Protein AF-A0A645BME6-F1 (afdb_monomer_lite)

Secondary structure (DSSP, 8-state):
-HHHHHHGGGBTTB--EEESS--SHHHHHHHHHTT-SEEE-SHHHHHHHHHH-HHHHHHHHHHHHHHHHHHHHHTT-SSGGGGGGS-----HHHHHHHHHHT---GGGTT-TT-

InterPro domains:
  IPR000262 FMN-dependent dehydrogenase [PF01070] (10-86)
  IPR011179 Isopentenyl-diphosphate delta-isomerase, FMN-dependent [PTHR43665] (2-104)
  IPR013785 Aldolase-type TIM barrel [G3DSA:3.20.20.70] (1-114)

pLDDT: mean 94.49, std 5.21, range [55.12, 98.44]

Foldseek 3Di:
DLVLLVCCVCPPVDAAEAEDPDQALVSQLVSLLSRHPYYDYDPNLVVCCVPVNPVVSVVVVVVSVVVNVVVCVVQVHPDSNCSVLGADDDDPVSVVVCVVSVGDPVVRHHSVVD

Structure (mmCIF, N/CA/C/O backbone):
data_AF-A0A645BME6-F1
#
_entry.id   AF-A0A645BME6-F1
#
loop_
_atom_site.group_PDB
_atom_site.id
_atom_site.type_symbol
_atom_site.label_atom_id
_atom_site.label_alt_id
_atom_site.label_comp_id
_atom_site.label_asym_id
_atom_site.label_entity_id
_atom_site.label_seq_id
_atom_site.pdbx_PDB_ins_code
_atom_site.Cartn_x
_atom_site.Cartn_y
_atom_site.Cartn_z
_atom_site.occupancy
_atom_site.B_iso_or_equiv
_atom_site.auth_seq_id
_atom_site.auth_comp_id
_atom_site.auth_asym_id
_atom_site.auth_atom_id
_atom_site.pdbx_PDB_model_num
ATOM 1 N N . MET A 1 1 ? -5.238 -6.510 -2.068 1.00 83.69 1 MET A N 1
ATOM 2 C CA . MET A 1 1 ? -5.759 -5.664 -0.966 1.00 83.69 1 MET A CA 1
ATOM 3 C C . MET A 1 1 ? -6.924 -6.304 -0.225 1.00 83.69 1 MET A C 1
ATOM 5 O O . MET A 1 1 ? -6.859 -6.314 0.992 1.00 83.69 1 MET A O 1
ATOM 9 N N . ILE A 1 2 ? -7.927 -6.884 -0.899 1.00 92.25 2 ILE A N 1
ATOM 10 C CA . ILE A 1 2 ? -9.044 -7.597 -0.237 1.00 92.25 2 ILE A CA 1
ATOM 11 C C . ILE A 1 2 ? -8.552 -8.638 0.783 1.00 92.25 2 ILE A C 1
ATOM 13 O O . ILE A 1 2 ? -9.015 -8.653 1.914 1.00 92.25 2 ILE A O 1
ATOM 17 N N . SER A 1 3 ? -7.524 -9.418 0.445 1.00 92.81 3 SER A N 1
ATOM 18 C CA . SER A 1 3 ? -6.946 -10.408 1.365 1.00 92.81 3 SER A CA 1
ATOM 19 C C . SER A 1 3 ? -6.399 -9.815 2.674 1.00 92.81 3 SER A C 1
ATOM 21 O O . SER A 1 3 ? -6.387 -10.507 3.683 1.00 92.81 3 SER A O 1
ATOM 23 N N . LEU A 1 4 ? -5.964 -8.544 2.695 1.00 93.81 4 LEU A N 1
ATOM 24 C CA . LEU A 1 4 ? -5.564 -7.877 3.945 1.00 93.81 4 LEU A CA 1
ATOM 25 C C . LEU A 1 4 ? -6.774 -7.546 4.822 1.00 93.81 4 LEU A C 1
ATOM 27 O O . LEU A 1 4 ? -6.671 -7.650 6.038 1.00 93.81 4 LEU A O 1
ATOM 31 N N . LEU A 1 5 ? -7.907 -7.174 4.216 1.00 94.12 5 LEU A N 1
ATOM 32 C CA . LEU A 1 5 ? -9.161 -6.961 4.945 1.00 94.12 5 LEU A CA 1
ATOM 33 C C . LEU A 1 5 ? -9.654 -8.276 5.558 1.00 94.12 5 LEU A C 1
ATOM 35 O O . LEU A 1 5 ? -10.069 -8.299 6.709 1.00 94.12 5 LEU A O 1
ATOM 39 N N . GLU A 1 6 ? -9.553 -9.385 4.821 1.00 93.50 6 GLU A N 1
ATOM 40 C CA . GLU A 1 6 ? -9.913 -10.708 5.347 1.00 93.50 6 GLU A CA 1
ATOM 41 C C . GLU A 1 6 ? -8.990 -11.153 6.489 1.00 93.50 6 GLU A C 1
ATOM 43 O O . GLU A 1 6 ? -9.448 -11.747 7.462 1.00 93.50 6 GLU A O 1
ATOM 48 N N . ALA A 1 7 ? -7.693 -10.848 6.394 1.00 92.19 7 ALA A N 1
ATOM 49 C CA . ALA A 1 7 ? -6.711 -11.189 7.419 1.00 92.19 7 ALA A CA 1
ATOM 50 C C . ALA A 1 7 ? -6.857 -10.361 8.710 1.00 92.19 7 ALA A C 1
ATOM 52 O O . ALA A 1 7 ? -6.298 -10.735 9.743 1.00 92.19 7 ALA A O 1
ATOM 53 N N . ASP A 1 8 ? -7.615 -9.261 8.686 1.00 88.25 8 ASP A N 1
ATOM 54 C CA . ASP A 1 8 ? -7.748 -8.341 9.818 1.00 88.25 8 ASP A CA 1
ATOM 55 C C . ASP A 1 8 ? -8.337 -9.001 11.073 1.00 88.25 8 ASP A C 1
ATOM 57 O O . ASP A 1 8 ? -7.977 -8.633 12.189 1.00 88.25 8 ASP A O 1
ATOM 61 N N . VAL A 1 9 ? -9.129 -10.069 10.921 1.00 87.75 9 VAL A N 1
ATOM 62 C CA . VAL A 1 9 ? -9.638 -10.889 12.043 1.00 87.75 9 VAL 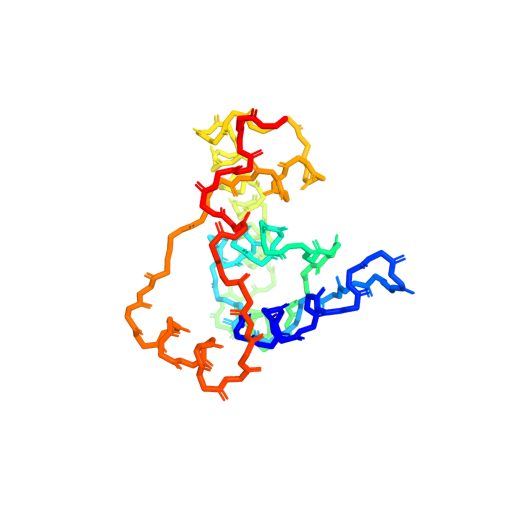A CA 1
ATOM 63 C C . VAL A 1 9 ? -8.523 -11.508 12.905 1.00 87.75 9 VAL A C 1
ATOM 65 O O . VAL A 1 9 ? -8.751 -11.940 14.039 1.00 87.75 9 VAL A O 1
ATOM 68 N N . HIS A 1 10 ? -7.298 -11.549 12.379 1.00 89.62 10 HIS A N 1
ATOM 69 C CA . HIS A 1 10 ? -6.096 -12.029 13.052 1.00 89.62 10 HIS A CA 1
ATOM 70 C C . HIS A 1 10 ? -5.136 -10.892 13.452 1.00 89.62 10 HIS A C 1
ATOM 72 O O . HIS A 1 10 ? -4.013 -11.157 13.893 1.00 89.62 10 HIS A O 1
ATOM 78 N N . ARG A 1 11 ? -5.559 -9.625 13.343 1.00 84.12 11 A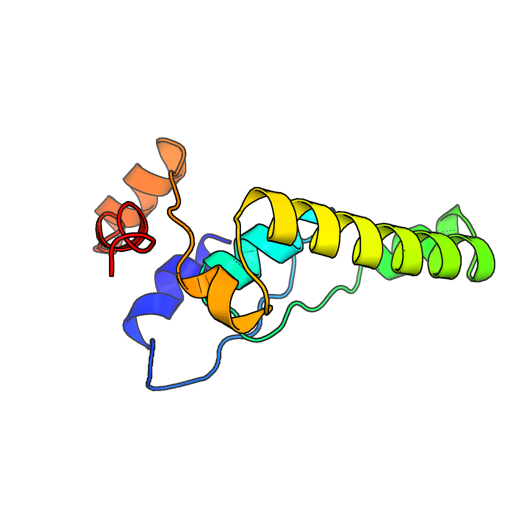RG A N 1
ATOM 79 C CA . ARG A 1 11 ? -4.790 -8.462 13.801 1.00 84.12 11 ARG A CA 1
ATOM 80 C C . ARG A 1 11 ? -4.396 -8.634 15.274 1.00 84.12 11 ARG A C 1
ATOM 82 O O . ARG A 1 11 ? -5.205 -9.009 16.117 1.00 84.12 11 ARG A O 1
ATOM 89 N N . GLY A 1 12 ? -3.119 -8.391 15.574 1.00 85.12 12 GLY A N 1
ATOM 90 C CA . GLY A 1 12 ? -2.544 -8.568 16.915 1.00 85.12 12 GLY A CA 1
ATOM 91 C C . GLY A 1 12 ? -2.146 -10.007 17.268 1.00 85.12 12 GLY A C 1
ATOM 92 O O . GLY A 1 12 ? -1.519 -10.211 18.301 1.00 85.12 12 GLY A O 1
ATOM 93 N N . LYS A 1 13 ? -2.462 -10.995 16.418 1.00 92.12 13 LYS A N 1
ATOM 94 C CA . LYS A 1 13 ? -2.047 -12.401 16.592 1.00 92.12 13 LYS A CA 1
ATOM 95 C C . LYS A 1 13 ? -0.906 -12.807 15.659 1.00 92.12 13 LYS A C 1
ATOM 97 O O . LYS A 1 13 ? -0.191 -13.756 15.958 1.00 92.12 13 LYS A O 1
ATOM 102 N N . ALA A 1 14 ? -0.747 -12.105 14.540 1.00 92.56 14 ALA A N 1
ATOM 103 C CA . ALA A 1 14 ? 0.326 -12.312 13.577 1.00 92.56 14 ALA A CA 1
ATOM 104 C C . ALA A 1 14 ? 0.686 -10.997 12.875 1.00 92.56 14 ALA A C 1
ATOM 106 O O . ALA A 1 14 ? -0.094 -10.039 12.867 1.00 92.56 14 ALA A O 1
ATOM 107 N N . GLU A 1 15 ? 1.871 -10.969 12.272 1.00 93.12 15 GLU A N 1
ATOM 108 C CA . GLU A 1 15 ? 2.280 -9.901 11.370 1.00 93.12 15 GLU A CA 1
ATOM 109 C C . GLU A 1 15 ? 1.908 -10.256 9.932 1.00 93.12 15 GLU A C 1
ATOM 111 O O . GLU A 1 15 ? 2.159 -11.368 9.467 1.00 93.12 15 GLU A O 1
ATOM 116 N N . PHE A 1 16 ? 1.318 -9.300 9.217 1.00 94.31 16 PHE A N 1
ATOM 117 C CA . PHE A 1 16 ? 0.897 -9.494 7.833 1.00 94.31 16 PHE A CA 1
ATOM 118 C C . PHE A 1 16 ? 1.838 -8.775 6.887 1.00 94.31 16 PHE A C 1
ATOM 120 O O . PHE A 1 16 ? 2.126 -7.592 7.063 1.00 94.31 16 PHE A O 1
ATOM 127 N N . LEU A 1 17 ? 2.275 -9.478 5.850 1.00 95.06 17 LEU A N 1
ATOM 128 C CA . LEU A 1 17 ? 3.017 -8.898 4.741 1.00 95.06 17 LEU A CA 1
ATOM 129 C C . LEU A 1 17 ? 2.098 -8.853 3.525 1.00 95.06 17 LEU A C 1
ATOM 131 O O . LEU A 1 17 ? 1.425 -9.833 3.207 1.00 95.06 17 LEU A O 1
ATOM 135 N N . ALA A 1 18 ? 2.064 -7.716 2.840 1.00 95.06 18 ALA A N 1
ATOM 136 C CA . ALA A 1 18 ? 1.328 -7.600 1.594 1.00 95.06 18 ALA A CA 1
ATOM 137 C C . ALA A 1 18 ? 2.240 -8.009 0.441 1.00 95.06 18 ALA A C 1
ATOM 139 O O . ALA A 1 18 ? 3.337 -7.480 0.295 1.00 95.06 18 ALA A O 1
ATOM 140 N N . SER A 1 19 ? 1.787 -8.921 -0.406 1.00 90.00 19 SER A N 1
ATOM 141 C CA . SER A 1 19 ? 2.470 -9.232 -1.657 1.00 90.00 19 SER A CA 1
ATOM 142 C C . SER A 1 19 ? 1.442 -9.462 -2.759 1.00 90.00 19 SER A C 1
ATOM 144 O O . SER A 1 19 ? 0.305 -9.851 -2.489 1.00 90.00 19 SER A O 1
ATOM 146 N N . GLY A 1 20 ? 1.832 -9.177 -4.000 1.00 84.94 20 GLY A N 1
ATOM 147 C CA . GLY A 1 20 ? 0.979 -9.368 -5.172 1.00 84.94 20 GLY A CA 1
ATOM 148 C C . GLY A 1 20 ? 0.076 -8.173 -5.498 1.00 84.94 20 GLY A C 1
ATOM 149 O O . GLY A 1 20 ? -0.543 -7.554 -4.634 1.00 84.94 20 GLY A O 1
ATOM 150 N N . GLY A 1 21 ? 0.011 -7.837 -6.788 1.00 87.38 21 GLY A N 1
ATOM 151 C CA . GLY A 1 21 ? -0.853 -6.772 -7.314 1.00 87.38 21 GLY A CA 1
ATOM 152 C C . GLY A 1 21 ? -0.387 -5.336 -7.041 1.00 87.38 21 GLY A C 1
ATOM 153 O O . GLY A 1 21 ? -1.073 -4.409 -7.455 1.00 87.38 21 GLY A O 1
ATOM 154 N N . ILE A 1 22 ? 0.762 -5.143 -6.386 1.00 94.69 22 ILE A N 1
ATOM 155 C CA . ILE A 1 22 ? 1.367 -3.827 -6.140 1.00 94.69 22 ILE A CA 1
ATOM 156 C C . ILE A 1 22 ? 2.029 -3.330 -7.425 1.00 94.69 22 ILE A C 1
ATOM 158 O O . ILE A 1 22 ? 2.957 -3.969 -7.926 1.00 94.69 22 ILE A O 1
ATOM 162 N N . LYS A 1 23 ? 1.558 -2.200 -7.955 1.00 94.50 23 LYS A N 1
ATOM 163 C CA . LYS A 1 23 ? 2.069 -1.620 -9.208 1.00 94.50 23 LYS A CA 1
ATOM 164 C C . LYS A 1 23 ? 2.587 -0.200 -9.040 1.00 94.50 23 LYS A C 1
ATOM 166 O O . LYS A 1 23 ? 3.341 0.267 -9.887 1.00 94.50 23 LYS A O 1
ATOM 171 N N . THR A 1 24 ? 2.176 0.477 -7.973 1.00 96.25 24 THR A N 1
ATOM 172 C CA . THR A 1 24 ? 2.481 1.888 -7.738 1.00 96.25 24 THR A CA 1
ATOM 173 C C . THR A 1 24 ? 2.887 2.150 -6.284 1.00 96.25 24 THR A C 1
ATOM 175 O O . THR A 1 24 ? 2.508 1.385 -5.389 1.00 96.25 24 THR A O 1
ATOM 178 N N . PRO A 1 25 ? 3.574 3.273 -6.007 1.00 97.12 25 PRO A N 1
ATOM 179 C CA . PRO A 1 25 ? 3.830 3.749 -4.644 1.00 97.12 25 PRO A CA 1
ATOM 180 C C . PRO A 1 25 ? 2.566 3.888 -3.796 1.00 97.12 25 PRO A C 1
ATOM 182 O O . PRO A 1 25 ? 2.557 3.559 -2.612 1.00 97.12 25 PRO A O 1
ATOM 185 N N . LEU A 1 26 ? 1.461 4.319 -4.407 1.00 97.12 26 LEU A N 1
ATOM 186 C CA . LEU A 1 26 ? 0.195 4.470 -3.702 1.00 97.12 26 LEU A CA 1
ATOM 187 C C . LEU A 1 26 ? -0.388 3.115 -3.267 1.00 97.12 26 LEU A C 1
ATOM 189 O O . LEU A 1 26 ? -0.988 3.032 -2.198 1.00 97.12 26 LEU A O 1
ATOM 193 N N . ASP A 1 27 ? -0.192 2.046 -4.043 1.00 96.88 27 ASP A N 1
ATOM 194 C CA . ASP A 1 27 ? -0.608 0.696 -3.636 1.00 96.88 27 ASP A CA 1
ATOM 195 C C . ASP A 1 27 ? 0.164 0.218 -2.400 1.00 96.88 27 ASP A C 1
ATOM 197 O O . ASP A 1 27 ? -0.421 -0.414 -1.518 1.00 96.88 27 ASP A O 1
ATOM 201 N N . ILE A 1 28 ? 1.454 0.570 -2.306 1.00 97.62 28 ILE A N 1
ATOM 202 C CA . ILE A 1 28 ? 2.290 0.304 -1.127 1.00 97.62 28 ILE A CA 1
ATOM 203 C C . ILE A 1 28 ? 1.704 1.024 0.090 1.00 97.62 28 ILE A C 1
ATOM 205 O O . ILE A 1 28 ? 1.433 0.384 1.107 1.00 97.62 28 ILE A O 1
ATOM 209 N N . VAL A 1 29 ? 1.435 2.329 -0.024 1.00 97.94 29 VAL A N 1
ATOM 210 C CA . VAL A 1 29 ? 0.851 3.116 1.074 1.00 97.94 29 VAL A CA 1
ATOM 211 C C . VAL A 1 29 ? -0.503 2.549 1.501 1.00 97.94 29 VAL A C 1
ATOM 213 O O . VAL A 1 29 ? -0.732 2.365 2.693 1.00 97.94 29 VAL A O 1
ATOM 216 N N . LYS A 1 30 ? -1.383 2.197 0.555 1.00 96.81 30 LYS A N 1
ATOM 217 C CA . LYS A 1 30 ? -2.689 1.595 0.865 1.00 96.81 30 LYS A CA 1
ATOM 218 C C . LYS A 1 30 ? -2.548 0.272 1.621 1.00 96.81 30 LYS A C 1
ATOM 220 O O . LYS A 1 30 ? -3.262 0.052 2.596 1.00 96.81 30 LYS A O 1
ATOM 225 N N . ALA A 1 31 ? -1.629 -0.599 1.204 1.00 97.19 31 ALA A N 1
ATOM 226 C CA . ALA A 1 31 ? -1.384 -1.873 1.876 1.00 97.19 31 ALA A CA 1
ATOM 227 C C . ALA A 1 31 ? -0.859 -1.683 3.311 1.00 97.19 31 ALA A C 1
ATOM 229 O O . ALA A 1 31 ? -1.344 -2.337 4.237 1.00 97.19 31 ALA A O 1
ATOM 230 N N . LEU A 1 32 ? 0.075 -0.749 3.511 1.00 97.19 32 LEU A N 1
ATOM 231 C CA . LEU A 1 32 ? 0.577 -0.378 4.839 1.00 97.19 32 LEU A CA 1
ATOM 232 C C . LEU A 1 32 ? -0.541 0.221 5.705 1.00 97.19 32 LEU A C 1
ATOM 234 O O . LEU A 1 32 ? -0.719 -0.172 6.858 1.00 97.19 32 LEU A O 1
ATOM 238 N N . SER A 1 33 ? -1.379 1.090 5.135 1.00 96.62 33 SER A N 1
ATOM 239 C CA . SER A 1 33 ? -2.538 1.657 5.830 1.00 96.62 33 SER A CA 1
ATOM 240 C C . SER A 1 33 ? -3.615 0.633 6.182 1.00 96.62 33 SER A C 1
ATOM 242 O O . SER A 1 33 ? -4.341 0.819 7.163 1.00 96.62 33 SER A O 1
ATOM 244 N N . LEU A 1 34 ? -3.717 -0.466 5.438 1.00 95.31 34 LEU A N 1
ATOM 245 C CA . LEU A 1 34 ? -4.583 -1.598 5.773 1.00 95.31 34 LEU A CA 1
ATOM 246 C C . LEU A 1 34 ? -4.041 -2.450 6.931 1.00 95.31 34 LEU A C 1
ATOM 248 O O . LEU A 1 34 ? -4.795 -3.230 7.502 1.00 95.31 34 LEU A O 1
ATOM 252 N N . GLY A 1 35 ? -2.787 -2.248 7.349 1.00 93.19 35 GLY A N 1
ATOM 253 C CA . GLY A 1 35 ? -2.178 -2.927 8.497 1.00 93.19 35 GLY A CA 1
ATOM 254 C C . GLY A 1 35 ? -1.050 -3.896 8.142 1.00 93.19 35 GLY A C 1
ATOM 255 O O . GLY A 1 35 ? -0.564 -4.593 9.033 1.00 93.19 35 GLY A O 1
ATOM 256 N N . ALA A 1 36 ? -0.613 -3.945 6.879 1.00 96.19 36 ALA A N 1
ATOM 257 C CA . ALA A 1 36 ? 0.578 -4.705 6.515 1.00 96.19 36 ALA A CA 1
ATOM 258 C C . ALA A 1 36 ? 1.836 -4.104 7.170 1.00 96.19 36 ALA A C 1
ATOM 260 O O . ALA A 1 36 ? 1.987 -2.885 7.243 1.00 96.19 36 ALA A O 1
ATOM 261 N N . LYS A 1 37 ? 2.757 -4.959 7.620 1.00 95.25 37 LYS A N 1
ATOM 262 C CA . LYS A 1 37 ? 4.050 -4.565 8.202 1.00 95.25 37 LYS A CA 1
ATOM 263 C C . LYS A 1 37 ? 5.118 -4.291 7.152 1.00 95.25 37 LYS A C 1
ATOM 265 O O . LYS A 1 37 ? 5.955 -3.419 7.355 1.00 95.25 37 LYS A O 1
ATOM 270 N N . ALA A 1 38 ? 5.066 -4.999 6.029 1.00 95.56 38 ALA A N 1
ATOM 271 C CA . ALA A 1 38 ? 5.877 -4.705 4.857 1.00 95.56 38 ALA A CA 1
ATOM 272 C C . ALA A 1 38 ? 5.127 -5.071 3.574 1.00 95.56 38 ALA A C 1
ATOM 274 O O . ALA A 1 38 ? 4.129 -5.801 3.600 1.00 95.56 38 ALA A O 1
ATOM 275 N N . VAL A 1 39 ? 5.627 -4.556 2.451 1.00 96.88 39 VAL A N 1
ATOM 276 C CA . VAL A 1 39 ? 5.069 -4.787 1.119 1.00 96.88 39 VAL A CA 1
ATOM 277 C C . VAL A 1 39 ? 6.154 -5.358 0.212 1.00 96.88 39 VAL A C 1
ATOM 279 O O . VAL A 1 39 ? 7.206 -4.750 0.041 1.00 96.88 39 VAL A O 1
ATOM 282 N N . GLY A 1 40 ? 5.896 -6.534 -0.354 1.00 94.50 40 GLY A N 1
ATOM 283 C CA . GLY A 1 40 ? 6.784 -7.226 -1.281 1.00 94.50 40 GLY A CA 1
ATOM 284 C C . GLY A 1 40 ? 6.350 -7.048 -2.734 1.00 94.50 40 GLY A C 1
ATOM 285 O O . GLY A 1 40 ? 5.164 -7.151 -3.062 1.00 94.50 40 GLY A O 1
ATOM 286 N N . LEU A 1 41 ? 7.328 -6.830 -3.612 1.00 94.38 41 LEU A N 1
ATOM 287 C CA . LEU A 1 41 ? 7.142 -6.697 -5.054 1.00 94.38 41 LEU A CA 1
ATOM 288 C C . LEU A 1 41 ? 8.003 -7.732 -5.780 1.00 94.38 41 LEU A C 1
ATOM 290 O O . LEU A 1 41 ? 9.152 -7.952 -5.411 1.00 94.38 41 LEU A O 1
ATOM 294 N N . SER A 1 42 ? 7.444 -8.367 -6.811 1.00 91.12 42 SER A N 1
ATOM 295 C CA . SER A 1 42 ? 8.155 -9.347 -7.642 1.00 91.12 42 SER A CA 1
ATOM 296 C C . SER A 1 42 ? 8.007 -9.018 -9.127 1.00 91.12 42 SER A C 1
ATOM 298 O O . SER A 1 42 ? 8.858 -8.337 -9.691 1.00 91.12 42 SER A O 1
ATOM 300 N N . GLY A 1 43 ? 6.898 -9.421 -9.752 1.00 93.50 43 GLY A N 1
ATOM 301 C CA . GLY A 1 43 ? 6.680 -9.284 -11.197 1.00 93.50 43 GLY A CA 1
ATOM 302 C C . GLY A 1 43 ? 6.823 -7.852 -11.719 1.00 93.50 43 GLY A C 1
ATOM 303 O O . GLY A 1 43 ? 7.343 -7.659 -12.810 1.00 93.50 43 GLY A O 1
ATOM 304 N N . GLN 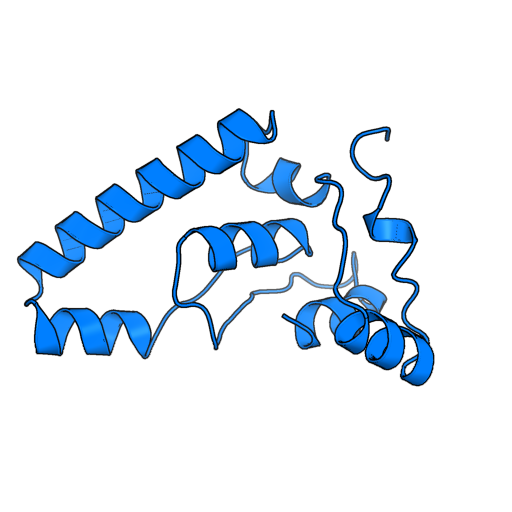A 1 44 ? 6.446 -6.849 -10.920 1.00 94.75 44 GLN A N 1
ATOM 305 C CA . GLN A 1 44 ? 6.606 -5.441 -11.289 1.00 94.75 44 GLN A CA 1
ATOM 306 C C . GLN A 1 44 ? 8.080 -5.031 -11.407 1.00 94.75 44 GLN A C 1
ATOM 308 O O . GLN A 1 44 ? 8.453 -4.354 -12.359 1.00 94.75 44 GLN A O 1
ATOM 313 N N . PHE A 1 45 ? 8.929 -5.461 -10.470 1.00 93.75 45 PHE A N 1
ATOM 314 C CA . PHE A 1 45 ? 10.365 -5.176 -10.517 1.00 93.75 45 PHE A CA 1
ATOM 315 C C . PHE A 1 45 ? 11.031 -5.934 -11.662 1.00 93.75 45 PHE A C 1
ATOM 317 O O . PHE A 1 45 ? 11.799 -5.338 -12.408 1.00 93.75 45 PHE A O 1
ATOM 324 N N . LEU A 1 46 ? 10.671 -7.206 -11.867 1.00 95.75 46 LEU A N 1
ATOM 325 C CA . LEU A 1 46 ? 11.153 -7.976 -13.015 1.00 95.75 46 LEU A CA 1
ATOM 326 C C . LEU A 1 46 ? 10.790 -7.293 -14.343 1.00 95.75 46 LEU A C 1
ATOM 328 O O . LEU A 1 46 ? 11.645 -7.156 -15.211 1.00 95.75 46 LEU A O 1
ATOM 332 N N . HIS A 1 47 ? 9.549 -6.823 -14.486 1.00 95.75 47 HIS A N 1
ATOM 333 C CA . HIS A 1 47 ? 9.105 -6.105 -15.678 1.00 95.75 47 HIS A CA 1
ATOM 334 C C . HIS A 1 47 ? 9.902 -4.815 -15.910 1.00 95.75 47 HIS A C 1
ATOM 336 O O . HIS A 1 47 ? 10.323 -4.568 -17.038 1.00 95.75 47 HIS A O 1
ATOM 342 N N . MET A 1 48 ? 10.124 -4.003 -14.869 1.00 96.31 48 MET A N 1
ATOM 343 C CA . MET A 1 48 ? 10.922 -2.775 -14.984 1.00 96.31 48 MET A CA 1
ATOM 344 C C . MET A 1 48 ? 12.362 -3.082 -15.395 1.00 96.31 48 MET A C 1
ATOM 346 O O . MET A 1 48 ? 12.843 -2.502 -16.359 1.00 96.31 48 MET A O 1
ATOM 350 N N . VAL A 1 49 ? 13.016 -4.066 -14.768 1.00 97.81 49 VAL A N 1
ATOM 351 C CA . VAL A 1 49 ? 14.393 -4.436 -15.137 1.00 97.81 49 VAL A CA 1
ATOM 352 C C . VAL A 1 49 ? 14.474 -4.903 -16.590 1.00 97.81 49 VAL A C 1
ATOM 354 O O . VAL A 1 49 ? 15.389 -4.502 -17.303 1.00 97.81 49 VAL A O 1
ATOM 357 N N . LEU A 1 50 ? 13.518 -5.718 -17.048 1.00 98.25 50 LEU A N 1
ATOM 358 C CA . LEU A 1 50 ? 13.494 -6.210 -18.430 1.00 98.25 50 LEU A CA 1
ATOM 359 C C . LEU A 1 50 ? 13.171 -5.117 -19.461 1.00 98.25 50 LEU A C 1
ATOM 361 O O . LEU A 1 50 ? 13.621 -5.222 -20.598 1.00 98.25 50 LEU A O 1
ATOM 365 N N . SER A 1 51 ? 12.386 -4.103 -19.088 1.00 97.56 51 SER A N 1
ATOM 366 C CA . SER A 1 51 ? 11.919 -3.059 -20.015 1.00 97.56 51 SER A CA 1
ATOM 367 C C . SER A 1 51 ? 12.841 -1.842 -20.054 1.00 97.56 51 SER A C 1
ATOM 369 O O . SER A 1 51 ? 13.111 -1.298 -21.120 1.00 97.56 51 SER A O 1
ATOM 371 N N . ASP A 1 52 ? 13.302 -1.407 -18.884 1.00 96.88 52 ASP A N 1
ATOM 372 C CA . ASP A 1 52 ? 14.003 -0.142 -18.666 1.00 96.88 52 ASP A CA 1
ATOM 373 C C . ASP A 1 52 ? 15.481 -0.333 -18.294 1.00 96.88 52 ASP A C 1
ATOM 375 O O . ASP A 1 52 ? 16.249 0.628 -18.330 1.00 96.88 52 ASP A O 1
ATOM 379 N N . GLY A 1 53 ? 15.891 -1.557 -17.952 1.00 98.06 53 GLY A N 1
ATOM 380 C CA . GLY A 1 53 ? 17.231 -1.866 -17.462 1.00 98.06 53 GLY A CA 1
ATOM 381 C C . GLY A 1 53 ? 17.386 -1.681 -15.944 1.00 98.06 53 GLY A C 1
ATOM 382 O O . GLY A 1 53 ? 16.557 -1.033 -15.289 1.00 98.06 53 GLY A O 1
ATOM 383 N N . PRO A 1 54 ? 18.431 -2.276 -15.343 1.00 97.62 54 PRO A N 1
ATOM 384 C CA . PRO A 1 54 ? 18.629 -2.260 -13.896 1.00 97.62 54 PRO A CA 1
ATOM 385 C C . PRO A 1 54 ? 18.931 -0.861 -13.338 1.00 97.62 54 PRO A C 1
ATOM 387 O O . PRO A 1 54 ? 18.423 -0.531 -12.268 1.00 97.62 54 PRO A O 1
ATOM 390 N N . GLU A 1 55 ? 19.678 -0.017 -14.054 1.00 98.06 55 GLU A N 1
ATOM 391 C CA . GLU A 1 55 ? 20.032 1.338 -13.606 1.00 98.06 55 GLU A CA 1
ATOM 392 C C . GLU A 1 55 ? 18.787 2.222 -13.477 1.00 98.06 55 GLU A C 1
ATOM 394 O O . GLU A 1 55 ? 18.494 2.752 -12.405 1.00 98.06 55 GLU A O 1
ATOM 399 N N . LYS A 1 56 ? 17.982 2.299 -14.540 1.00 97.94 56 LYS A N 1
ATOM 400 C CA . LYS A 1 56 ? 16.736 3.078 -14.546 1.00 97.94 56 LYS A CA 1
ATOM 401 C C . LYS A 1 56 ? 15.695 2.512 -13.576 1.00 97.94 56 LYS A C 1
ATOM 403 O O . LYS A 1 56 ? 14.902 3.254 -12.991 1.00 97.94 56 LYS A O 1
ATOM 408 N N . THR A 1 57 ? 15.709 1.197 -13.355 1.00 97.62 57 THR A N 1
ATOM 409 C CA . THR A 1 57 ? 14.880 0.577 -12.314 1.00 97.62 57 THR A CA 1
ATOM 410 C C . THR A 1 57 ? 15.304 1.042 -10.922 1.00 97.62 57 THR A C 1
ATOM 412 O O . THR A 1 57 ? 14.439 1.372 -10.113 1.00 97.62 57 THR A O 1
ATOM 415 N N . ALA A 1 58 ? 16.606 1.117 -10.635 1.00 97.50 58 ALA A N 1
ATOM 416 C CA . ALA A 1 58 ? 17.100 1.621 -9.356 1.00 97.50 58 ALA A CA 1
ATOM 417 C C . ALA A 1 58 ? 16.701 3.091 -9.131 1.00 97.50 58 ALA A C 1
ATOM 419 O O . ALA A 1 58 ? 16.184 3.419 -8.064 1.00 97.50 58 ALA A O 1
ATOM 420 N N . GLU A 1 59 ? 16.828 3.947 -10.150 1.00 98.19 59 GLU A N 1
ATOM 421 C CA . GLU A 1 59 ? 16.346 5.339 -10.101 1.00 98.19 59 GLU A CA 1
ATOM 422 C C . GLU A 1 59 ? 14.840 5.414 -9.810 1.00 98.19 59 GLU A C 1
ATOM 424 O O . GLU A 1 59 ? 14.389 6.194 -8.971 1.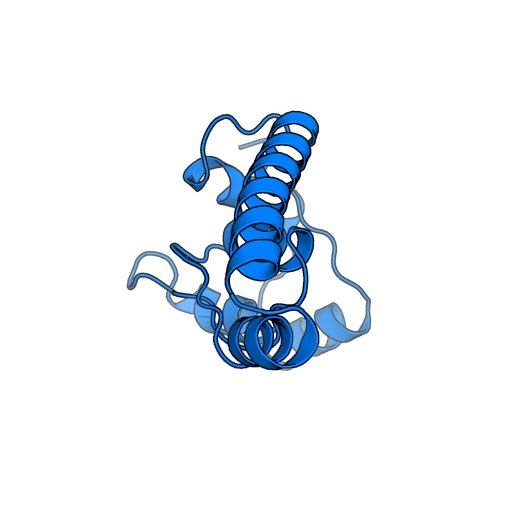00 98.19 59 GLU A O 1
ATOM 429 N N . THR A 1 60 ? 14.054 4.549 -10.456 1.00 97.50 60 THR A N 1
ATOM 430 C CA . THR A 1 60 ? 12.605 4.461 -10.234 1.00 97.50 60 THR A CA 1
ATOM 431 C C . THR A 1 60 ? 12.281 4.053 -8.797 1.00 97.50 60 THR A C 1
ATOM 433 O O . THR A 1 60 ? 11.351 4.594 -8.200 1.00 97.50 60 THR A O 1
ATOM 436 N N . VAL A 1 61 ? 13.048 3.129 -8.212 1.00 96.81 61 VAL A N 1
ATOM 437 C CA . VAL A 1 61 ? 12.875 2.709 -6.814 1.00 96.81 61 VAL A CA 1
ATOM 438 C C . VAL A 1 61 ? 13.160 3.861 -5.849 1.00 96.81 61 VAL A C 1
ATOM 440 O O . VAL A 1 61 ? 12.396 4.043 -4.899 1.00 96.81 61 VAL A O 1
ATOM 443 N N . GLU A 1 62 ? 14.198 4.663 -6.087 1.00 98.19 62 GLU A N 1
ATOM 444 C CA . GLU A 1 62 ? 14.452 5.858 -5.270 1.00 98.19 62 GLU A CA 1
ATOM 445 C C . GLU A 1 62 ? 13.321 6.887 -5.414 1.00 98.19 62 GLU A C 1
ATOM 447 O O . GLU A 1 62 ? 12.771 7.340 -4.408 1.00 98.19 62 GLU A O 1
ATOM 452 N N . ALA A 1 63 ? 12.850 7.146 -6.638 1.00 98.31 63 ALA A N 1
ATOM 453 C CA . ALA A 1 63 ? 11.698 8.019 -6.872 1.00 98.31 63 ALA A CA 1
ATOM 454 C C . ALA A 1 63 ? 10.419 7.506 -6.178 1.00 98.31 63 ALA A C 1
ATOM 456 O O . ALA A 1 63 ? 9.605 8.286 -5.683 1.00 98.31 63 ALA A O 1
ATOM 457 N N . TRP A 1 64 ? 10.222 6.187 -6.102 1.00 97.81 64 TRP A N 1
ATOM 458 C CA . TRP A 1 64 ? 9.098 5.594 -5.377 1.00 97.81 64 TRP A CA 1
ATOM 459 C C . TRP A 1 64 ? 9.193 5.830 -3.870 1.00 97.81 64 TRP A C 1
ATOM 461 O O . TRP A 1 64 ? 8.171 6.109 -3.243 1.00 97.81 64 TRP A O 1
ATOM 471 N N . LYS A 1 65 ? 10.392 5.759 -3.279 1.00 97.88 65 LYS A N 1
ATOM 472 C CA . LYS A 1 65 ? 10.597 6.081 -1.855 1.00 97.88 65 LYS A CA 1
ATOM 473 C C . LYS A 1 65 ? 10.261 7.541 -1.562 1.00 97.88 65 LYS A C 1
ATOM 475 O O . LYS A 1 65 ? 9.596 7.822 -0.561 1.00 97.88 65 LYS A O 1
ATOM 480 N N . GLU A 1 66 ? 10.656 8.455 -2.444 1.00 98.31 66 GLU A N 1
ATOM 481 C CA . GLU A 1 66 ? 10.282 9.867 -2.339 1.00 98.31 66 GLU A CA 1
ATOM 482 C C . GLU A 1 66 ? 8.762 10.042 -2.410 1.00 98.31 66 GLU A C 1
ATOM 484 O O . GLU A 1 66 ? 8.176 10.638 -1.510 1.00 98.31 66 GLU A O 1
ATOM 489 N N . GLN A 1 67 ? 8.096 9.429 -3.395 1.00 98.44 67 GLN A N 1
ATOM 490 C CA . GLN A 1 67 ? 6.636 9.490 -3.537 1.00 98.44 67 GLN A CA 1
ATOM 491 C C . GLN A 1 67 ? 5.896 8.928 -2.317 1.00 98.44 67 GLN A C 1
ATOM 493 O O . GLN A 1 67 ? 4.921 9.528 -1.863 1.00 98.44 67 GLN A O 1
ATOM 498 N N . ILE A 1 68 ? 6.356 7.807 -1.748 1.00 98.38 68 ILE A N 1
ATOM 499 C CA . ILE A 1 68 ? 5.795 7.255 -0.504 1.00 98.38 68 ILE A CA 1
ATOM 500 C C . ILE A 1 68 ? 5.918 8.282 0.624 1.00 98.38 68 ILE A C 1
ATOM 502 O O . ILE A 1 68 ? 4.943 8.537 1.332 1.00 98.38 68 ILE A O 1
ATOM 506 N N . THR A 1 69 ? 7.087 8.910 0.756 1.00 98.12 69 THR A N 1
ATOM 507 C CA . THR A 1 69 ? 7.349 9.929 1.780 1.00 98.12 69 THR A CA 1
ATOM 508 C C . THR A 1 69 ? 6.461 11.160 1.584 1.00 98.12 69 THR A C 1
ATOM 510 O O . THR A 1 69 ? 5.895 11.671 2.549 1.00 98.12 69 THR A O 1
ATOM 513 N N . THR A 1 70 ? 6.255 11.604 0.341 1.00 98.31 70 THR A N 1
ATOM 514 C CA . THR A 1 70 ? 5.326 12.695 0.011 1.00 98.31 70 THR A CA 1
ATOM 515 C C . THR A 1 70 ? 3.894 12.351 0.410 1.00 98.31 70 THR A C 1
ATOM 517 O O . THR A 1 70 ? 3.219 13.162 1.041 1.00 98.31 70 THR A O 1
ATOM 520 N N . VAL A 1 71 ? 3.420 11.142 0.094 1.00 98.38 71 VAL A N 1
ATOM 521 C CA . VAL A 1 71 ? 2.073 10.703 0.487 1.00 98.38 71 VAL A CA 1
ATOM 522 C C . VAL A 1 71 ? 1.943 10.628 2.008 1.00 98.38 71 VAL A C 1
ATOM 524 O O . VAL A 1 71 ? 0.952 11.106 2.554 1.00 98.38 71 VAL A O 1
ATOM 527 N N . MET A 1 72 ? 2.949 10.105 2.709 1.00 98.25 72 MET A N 1
ATOM 528 C CA . MET A 1 72 ? 2.978 10.099 4.174 1.00 98.25 72 MET A CA 1
ATOM 529 C C . MET A 1 72 ? 2.897 11.514 4.761 1.00 98.25 72 MET A C 1
ATOM 531 O O . MET A 1 72 ? 2.118 11.738 5.687 1.00 98.25 72 MET A O 1
ATOM 535 N N . ALA A 1 73 ? 3.625 12.477 4.188 1.00 97.81 73 ALA A N 1
ATOM 536 C CA . ALA A 1 73 ? 3.574 13.875 4.607 1.00 97.81 73 ALA A CA 1
ATOM 537 C C . ALA A 1 73 ? 2.178 14.490 4.409 1.00 97.81 73 ALA A C 1
ATOM 539 O O . ALA A 1 73 ? 1.670 15.145 5.317 1.00 97.81 73 ALA A O 1
ATOM 540 N N . MET A 1 74 ? 1.519 14.219 3.275 1.00 97.69 74 MET A N 1
ATOM 541 C CA . MET A 1 74 ? 0.136 14.659 3.024 1.00 97.69 74 MET A CA 1
ATOM 542 C C . MET A 1 74 ? -0.869 14.044 4.006 1.00 97.69 74 MET A C 1
ATOM 544 O O . MET A 1 74 ? -1.853 14.683 4.367 1.00 97.69 74 MET A O 1
ATOM 548 N N . LEU A 1 75 ? -0.615 12.815 4.460 1.00 96.56 75 LEU A N 1
ATOM 549 C CA . LEU A 1 75 ? -1.422 12.122 5.468 1.00 96.56 75 LEU A CA 1
ATOM 550 C C . LEU A 1 75 ? -1.044 12.498 6.914 1.00 96.56 75 LEU A C 1
ATOM 552 O O . LEU A 1 75 ? -1.640 11.973 7.856 1.00 96.56 75 LEU A O 1
ATOM 556 N N . GLY A 1 76 ? -0.041 13.361 7.107 1.00 96.69 76 GLY A N 1
ATOM 557 C C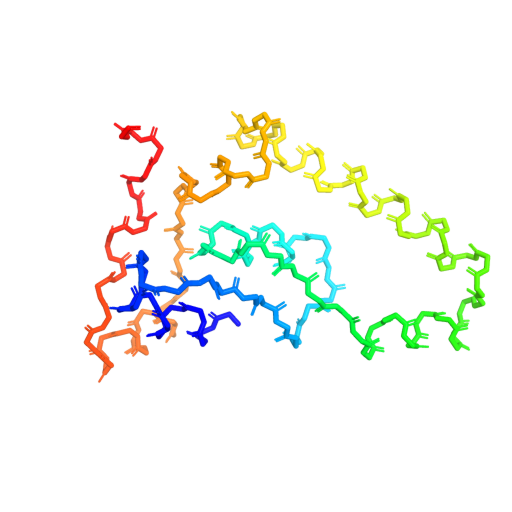A . GLY A 1 76 ? 0.454 13.761 8.424 1.00 96.69 76 GLY A CA 1
ATOM 558 C C . GLY A 1 76 ? 1.120 12.630 9.215 1.00 96.69 76 GLY A C 1
ATOM 559 O O . GLY A 1 76 ? 1.112 12.670 10.443 1.00 96.69 76 GLY A O 1
ATOM 560 N N . LYS A 1 77 ? 1.661 11.605 8.542 1.00 97.00 77 LYS A N 1
ATOM 561 C CA . LYS A 1 77 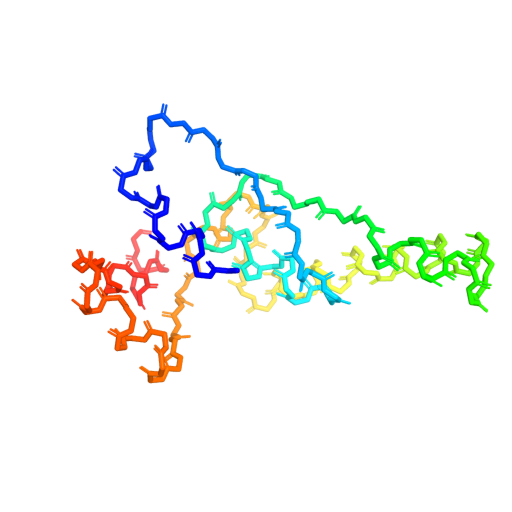? 2.274 10.425 9.174 1.00 97.00 77 LYS A CA 1
ATOM 562 C C . LYS A 1 77 ? 3.798 10.511 9.108 1.00 97.00 77 LYS A C 1
ATOM 564 O O . LYS A 1 77 ? 4.368 10.650 8.029 1.00 97.00 77 LYS A O 1
ATOM 569 N N . LYS A 1 78 ? 4.467 10.417 10.258 1.00 95.88 78 LYS A N 1
ATOM 570 C CA . LYS A 1 78 ? 5.932 10.563 10.378 1.00 95.88 78 LYS A CA 1
ATOM 571 C C . LYS A 1 78 ? 6.680 9.243 10.233 1.00 95.88 78 LYS A C 1
ATOM 573 O O . LYS A 1 78 ? 7.884 9.240 9.992 1.00 95.88 78 LYS A O 1
ATOM 578 N N . SER A 1 79 ? 5.977 8.125 10.371 1.00 96.56 79 SER A N 1
ATOM 579 C CA . SER A 1 79 ? 6.544 6.786 10.259 1.00 96.56 79 SER A CA 1
ATOM 580 C C . SER A 1 79 ? 5.611 5.845 9.500 1.00 96.56 79 SER A C 1
ATOM 582 O O . SER A 1 79 ? 4.395 6.036 9.461 1.00 96.56 79 SER A O 1
ATOM 584 N N . VAL A 1 80 ? 6.180 4.792 8.907 1.00 96.12 80 VAL A N 1
ATOM 585 C CA . VAL A 1 80 ? 5.404 3.751 8.210 1.00 96.12 80 VAL A CA 1
ATOM 586 C C . VAL A 1 80 ? 4.386 3.096 9.150 1.00 96.12 80 VAL A C 1
ATOM 588 O O . VAL A 1 80 ? 3.279 2.775 8.729 1.00 96.12 80 VAL A O 1
ATOM 591 N N . ALA A 1 81 ? 4.717 2.949 10.436 1.00 94.88 81 ALA A N 1
ATOM 592 C CA . ALA A 1 81 ? 3.811 2.378 11.429 1.00 94.88 81 ALA A CA 1
ATOM 593 C C . ALA A 1 81 ? 2.541 3.227 11.635 1.00 94.88 81 ALA A C 1
ATOM 595 O O . ALA A 1 81 ? 1.455 2.676 11.817 1.00 94.88 81 ALA A O 1
ATOM 596 N N . GLU A 1 82 ? 2.652 4.555 11.555 1.00 96.44 82 GLU A N 1
ATOM 597 C CA . GLU A 1 82 ? 1.520 5.475 11.719 1.00 96.44 82 GLU A CA 1
ATOM 598 C C . GLU A 1 82 ? 0.535 5.442 10.538 1.00 96.44 82 GLU A C 1
ATOM 600 O O . GLU A 1 82 ? -0.616 5.860 10.690 1.00 96.44 82 GLU A O 1
ATOM 605 N N . LEU A 1 83 ? 0.921 4.896 9.375 1.00 97.06 83 LEU A N 1
ATOM 606 C CA . LEU A 1 83 ? 0.003 4.710 8.241 1.00 97.06 83 LEU A CA 1
ATOM 607 C C . LEU A 1 83 ? -1.186 3.811 8.598 1.00 97.06 83 LEU A C 1
ATOM 609 O O . LEU A 1 83 ? -2.270 3.980 8.038 1.00 97.06 83 LEU A O 1
ATOM 613 N N . ALA A 1 84 ? -1.022 2.890 9.554 1.00 94.44 84 ALA A N 1
ATOM 614 C CA . ALA A 1 84 ? -2.102 2.035 10.044 1.00 94.44 84 ALA A CA 1
ATOM 615 C C . ALA A 1 84 ? -3.204 2.809 10.802 1.00 94.44 84 ALA A C 1
ATOM 617 O O . ALA A 1 84 ? -4.246 2.229 11.117 1.00 94.44 84 ALA A O 1
ATOM 618 N N . GLN A 1 85 ? -2.994 4.099 11.082 1.00 95.00 85 GLN A N 1
ATOM 619 C CA . GLN A 1 85 ? -3.962 5.018 11.691 1.00 95.00 85 GLN A CA 1
ATOM 620 C C . GLN A 1 85 ? -4.587 5.980 10.664 1.00 95.00 85 GLN A C 1
ATOM 622 O O . GLN A 1 85 ? -5.204 6.974 11.034 1.00 95.00 85 GLN A O 1
ATOM 627 N N . THR A 1 86 ? -4.377 5.754 9.368 1.00 96.50 86 THR A N 1
ATOM 628 C CA . THR A 1 86 ? -4.987 6.568 8.309 1.00 96.50 86 THR A CA 1
ATOM 629 C C . THR A 1 86 ? -6.450 6.180 8.114 1.00 96.50 86 THR A C 1
ATOM 631 O O . THR A 1 86 ? -6.771 4.992 8.056 1.00 96.50 86 THR A O 1
ATOM 634 N N . ASP A 1 87 ? -7.341 7.155 7.967 1.00 96.38 87 ASP A N 1
ATOM 635 C CA . ASP A 1 87 ? -8.737 6.887 7.611 1.00 96.38 87 ASP A CA 1
ATOM 636 C C . ASP A 1 87 ? -8.819 6.326 6.192 1.00 96.38 87 ASP A C 1
ATOM 638 O O . ASP A 1 87 ? -8.210 6.863 5.264 1.00 96.38 87 ASP A O 1
ATOM 642 N N . LEU A 1 88 ? -9.547 5.225 6.015 1.00 96.00 88 LEU A N 1
ATOM 643 C CA . LEU A 1 88 ? -9.740 4.607 4.708 1.00 96.00 88 LEU A CA 1
ATOM 644 C C . LEU A 1 88 ? -11.213 4.565 4.336 1.00 96.00 88 LEU A C 1
ATOM 646 O O . LEU A 1 88 ? -12.072 4.184 5.131 1.00 96.00 88 LEU A O 1
ATOM 650 N N . PHE A 1 89 ? -11.456 4.883 3.070 1.00 95.06 89 PHE A N 1
ATOM 651 C CA . PHE A 1 89 ? -12.747 4.777 2.414 1.00 95.06 89 PHE A CA 1
ATOM 652 C C . PHE A 1 89 ? -12.615 3.795 1.256 1.00 95.06 89 PHE A C 1
ATOM 654 O O . PHE A 1 89 ? -11.627 3.815 0.517 1.00 95.06 89 PHE A O 1
ATOM 661 N N . PHE A 1 90 ? -13.608 2.926 1.111 1.00 95.38 90 PHE A N 1
ATOM 662 C CA . PHE A 1 90 ? -13.606 1.865 0.113 1.00 95.38 90 PHE A CA 1
ATOM 663 C C . PHE A 1 90 ? -14.701 2.093 -0.922 1.00 95.38 90 PHE A C 1
ATOM 665 O O . PHE A 1 90 ? -15.736 2.695 -0.635 1.00 95.38 90 PHE A O 1
ATOM 672 N N . GLN A 1 91 ? -14.459 1.599 -2.134 1.00 96.00 91 GLN A N 1
ATOM 673 C CA . GLN A 1 91 ? -15.475 1.541 -3.180 1.00 96.00 91 GLN A CA 1
ATOM 674 C C . GLN A 1 91 ? -16.554 0.509 -2.829 1.00 96.00 91 GLN A C 1
ATOM 676 O O . GLN A 1 91 ? -16.350 -0.363 -1.981 1.00 96.00 91 GLN A O 1
ATOM 681 N N . ARG A 1 92 ? -17.722 0.637 -3.466 1.00 95.88 92 ARG A N 1
ATOM 682 C CA . ARG A 1 92 ? -18.916 -0.143 -3.124 1.00 95.88 92 ARG A CA 1
ATOM 683 C C . ARG A 1 92 ? -18.711 -1.652 -3.258 1.00 95.88 92 ARG A C 1
ATOM 685 O O . ARG A 1 92 ? -19.148 -2.390 -2.389 1.00 95.88 92 ARG A O 1
ATOM 692 N N . ASP A 1 93 ? -18.002 -2.081 -4.289 1.00 96.94 93 ASP A N 1
ATOM 693 C CA . ASP A 1 93 ? -17.652 -3.480 -4.541 1.00 96.94 93 ASP A CA 1
ATOM 694 C C . ASP A 1 93 ? -16.861 -4.119 -3.383 1.00 96.94 93 ASP A C 1
ATOM 696 O O . ASP A 1 93 ? -17.131 -5.250 -2.983 1.00 96.94 93 ASP A O 1
ATOM 700 N N . ILE A 1 94 ? -15.920 -3.378 -2.792 1.00 95.88 94 ILE A N 1
ATOM 701 C CA . ILE A 1 94 ? -15.161 -3.821 -1.615 1.00 95.88 94 ILE A CA 1
ATOM 702 C C . ILE A 1 94 ? -16.068 -3.878 -0.381 1.00 95.88 94 ILE A C 1
ATOM 704 O O . ILE A 1 94 ? -15.935 -4.792 0.431 1.00 95.88 94 ILE A O 1
ATOM 708 N N . LEU A 1 95 ? -16.985 -2.919 -0.227 1.00 95.94 95 LEU A N 1
ATOM 709 C CA . LEU A 1 95 ? -17.942 -2.924 0.882 1.00 95.94 95 LEU A CA 1
ATOM 710 C C . LEU A 1 95 ? -18.878 -4.133 0.803 1.00 95.94 95 LEU A C 1
ATOM 712 O O . LEU A 1 95 ? -19.035 -4.826 1.804 1.00 95.94 95 LEU A O 1
ATOM 716 N N . ASP A 1 96 ? -19.417 -4.427 -0.382 1.00 96.88 96 ASP A N 1
ATOM 717 C CA . ASP A 1 96 ? -20.270 -5.595 -0.616 1.00 96.88 96 ASP A CA 1
ATOM 718 C C . ASP A 1 96 ? -19.505 -6.897 -0.293 1.00 96.88 96 ASP A C 1
ATOM 720 O O . ASP A 1 96 ? -20.031 -7.779 0.388 1.00 96.88 96 ASP A O 1
ATOM 724 N N . TRP A 1 97 ? -18.223 -6.995 -0.678 1.00 96.50 97 TRP A N 1
ATOM 725 C CA . TRP A 1 97 ? -17.360 -8.116 -0.278 1.00 96.50 97 TRP A CA 1
ATOM 726 C C . TRP A 1 97 ? -17.230 -8.236 1.246 1.00 96.50 97 TRP A C 1
ATOM 728 O O . TRP A 1 97 ? -17.386 -9.325 1.804 1.00 96.50 97 TRP A O 1
ATOM 738 N N . CYS A 1 98 ? -16.946 -7.128 1.934 1.00 95.81 98 CYS A N 1
ATOM 739 C CA . CYS A 1 98 ? -16.834 -7.111 3.389 1.00 95.81 98 CYS A CA 1
ATOM 740 C C . CYS A 1 98 ? -18.143 -7.536 4.067 1.00 95.81 98 CYS A C 1
ATOM 742 O O . CYS A 1 98 ? -18.098 -8.330 5.004 1.00 95.81 98 CYS A O 1
ATOM 744 N N . GLU A 1 99 ? -19.298 -7.078 3.579 1.00 95.75 99 GLU A N 1
ATOM 745 C CA . GLU A 1 99 ? -20.614 -7.481 4.090 1.00 95.75 99 GLU A CA 1
ATOM 746 C C . GLU A 1 99 ? -20.850 -8.986 3.919 1.00 95.75 99 GLU A C 1
ATOM 748 O O . GLU A 1 99 ? -21.191 -9.667 4.886 1.00 95.75 99 GLU A O 1
ATOM 753 N N . MET A 1 100 ? -20.580 -9.536 2.730 1.00 95.94 100 MET A N 1
ATOM 754 C CA . MET A 1 100 ? -20.724 -10.973 2.459 1.00 95.94 100 MET A CA 1
ATOM 755 C C . MET A 1 100 ? -19.799 -11.848 3.318 1.00 95.94 100 MET A C 1
ATOM 757 O O . MET A 1 100 ? -20.114 -13.006 3.593 1.00 95.94 100 MET A O 1
ATOM 761 N N . ARG A 1 101 ? -18.642 -11.316 3.726 1.00 94.88 101 ARG A N 1
ATOM 762 C CA . ARG A 1 101 ? -17.628 -12.033 4.516 1.00 94.88 101 ARG A CA 1
ATOM 763 C C . ARG A 1 101 ? -17.680 -11.715 6.012 1.00 94.88 101 ARG A C 1
ATOM 765 O O . ARG A 1 101 ? -16.897 -12.289 6.763 1.00 94.88 101 ARG A O 1
ATOM 772 N N . GLY A 1 102 ? -18.589 -10.841 6.450 1.00 94.38 102 GLY A N 1
ATOM 773 C CA . GLY A 1 102 ? -18.717 -10.434 7.852 1.00 94.38 102 GLY A CA 1
ATOM 774 C C . GLY A 1 102 ? -17.533 -9.613 8.380 1.00 94.38 102 GLY A C 1
ATOM 775 O O . GLY A 1 102 ? -17.216 -9.689 9.564 1.00 94.38 102 GLY A O 1
ATOM 776 N N . ILE A 1 103 ? -16.859 -8.852 7.515 1.00 94.31 103 ILE A N 1
ATOM 777 C CA . ILE A 1 103 ? -15.719 -7.997 7.873 1.00 94.31 103 ILE A CA 1
ATOM 778 C C . ILE A 1 103 ? -16.248 -6.620 8.272 1.00 94.31 103 ILE A C 1
ATOM 780 O O . ILE A 1 103 ? -16.869 -5.927 7.462 1.00 94.31 103 ILE A O 1
ATOM 784 N N . ASP A 1 104 ? -15.972 -6.188 9.504 1.00 92.88 104 ASP A N 1
ATOM 785 C CA . ASP A 1 104 ? -16.318 -4.833 9.930 1.00 92.88 104 ASP A CA 1
ATOM 786 C C . ASP A 1 104 ? -15.371 -3.816 9.285 1.00 92.88 104 ASP A C 1
ATOM 788 O O . ASP A 1 104 ? -14.274 -3.551 9.770 1.00 92.88 104 ASP A O 1
ATOM 792 N N . PHE A 1 105 ? -15.790 -3.239 8.162 1.00 92.69 105 PHE A N 1
ATOM 793 C CA . PHE A 1 105 ? -15.021 -2.215 7.461 1.00 92.69 105 PHE A CA 1
ATOM 794 C C . PHE A 1 105 ? -15.156 -0.818 8.094 1.00 92.69 105 PHE A C 1
ATOM 796 O O . PHE A 1 105 ? -14.370 0.078 7.778 1.00 92.69 105 PHE A O 1
ATOM 803 N N . ARG A 1 106 ? -16.134 -0.593 8.986 1.00 93.19 106 ARG A N 1
ATOM 804 C CA . ARG A 1 106 ? -16.393 0.737 9.572 1.00 93.19 106 ARG A CA 1
ATOM 805 C C . ARG A 1 106 ? -15.261 1.175 10.494 1.00 93.19 106 ARG A C 1
ATOM 807 O O . ARG A 1 106 ? -14.988 2.370 10.604 1.00 93.19 106 ARG A O 1
ATOM 814 N N . GLN A 1 107 ? -14.551 0.214 11.086 1.00 91.75 107 GLN A N 1
ATOM 815 C CA . GLN A 1 107 ? -13.380 0.467 11.924 1.00 91.75 107 GLN A CA 1
ATOM 816 C C . GLN A 1 107 ? -12.249 1.216 11.196 1.00 91.75 107 GLN A C 1
ATOM 818 O O . GLN A 1 107 ? -11.421 1.844 11.853 1.00 91.75 107 GLN A O 1
ATOM 823 N N . TYR A 1 108 ? -12.193 1.167 9.859 1.00 94.31 108 TYR A N 1
ATOM 824 C CA . TYR A 1 108 ? -11.138 1.824 9.085 1.00 94.31 108 TYR A CA 1
ATOM 825 C C . TYR A 1 108 ? -11.402 3.310 8.815 1.00 94.31 108 TYR A C 1
ATOM 827 O O . TYR A 1 108 ? -10.451 4.025 8.503 1.00 94.31 108 TYR A O 1
ATOM 835 N N . ALA A 1 109 ? -12.650 3.771 8.934 1.00 94.44 109 ALA A N 1
ATOM 836 C CA . ALA A 1 109 ? -13.060 5.112 8.516 1.00 94.44 109 ALA A CA 1
ATOM 837 C C . ALA A 1 109 ? -12.677 6.228 9.507 1.00 94.44 109 ALA A C 1
ATOM 839 O O . ALA A 1 109 ? -12.586 7.376 9.095 1.00 94.44 109 ALA A O 1
ATOM 840 N N . ASN A 1 110 ? -12.471 5.901 10.791 1.00 91.88 110 ASN A N 1
ATOM 841 C CA . ASN A 1 110 ? -12.203 6.873 11.865 1.00 91.88 110 ASN A CA 1
ATOM 842 C C . ASN A 1 110 ? -11.037 6.410 12.762 1.00 91.88 110 ASN A C 1
ATOM 844 O O . ASN A 1 110 ? -11.199 6.154 13.957 1.00 91.88 110 ASN A O 1
ATOM 848 N N . ARG A 1 111 ? -9.861 6.214 12.167 1.00 92.44 111 ARG A N 1
ATOM 849 C CA . ARG A 1 111 ? -8.622 5.817 12.852 1.00 92.44 111 ARG A CA 1
ATOM 850 C C . ARG A 1 111 ? -7.702 6.993 13.152 1.00 92.44 111 ARG A C 1
ATOM 852 O O . ARG A 1 111 ? -6.877 6.866 14.050 1.00 92.44 111 ARG A O 1
ATOM 859 N N . SER A 1 112 ? -7.846 8.110 12.443 1.00 87.94 112 SER A N 1
ATOM 860 C CA . SER A 1 112 ? -7.046 9.319 12.663 1.00 87.94 112 SER A CA 1
ATOM 861 C C . SER A 1 112 ? -7.421 10.063 13.947 1.00 87.94 112 SER A C 1
ATOM 863 O O . SER A 1 112 ? -6.605 10.803 14.488 1.00 87.94 112 SER A O 1
ATOM 865 N N . THR A 1 113 ? -8.642 9.849 14.441 1.00 74.94 113 THR A N 1
ATOM 866 C CA . THR A 1 113 ? -9.204 10.481 15.641 1.00 74.94 113 THR A CA 1
ATOM 867 C C . THR A 1 113 ? -8.934 9.706 16.934 1.00 74.94 113 THR A C 1
ATOM 869 O O . THR A 1 113 ? -9.430 10.109 17.985 1.00 74.94 113 THR A O 1
ATOM 872 N N . LYS A 1 114 ? -8.234 8.567 16.859 1.00 55.12 114 LYS A N 1
ATOM 873 C CA . LYS A 1 114 ? -7.863 7.736 18.014 1.00 55.12 114 LYS A CA 1
ATOM 874 C C . LYS A 1 114 ? -6.456 8.032 18.507 1.00 55.12 114 LYS A C 1
ATOM 876 O O . LYS A 1 114 ? -5.580 8.305 17.660 1.00 55.12 114 LYS A O 1
#

Sequence (114 aa):
MISLLEADVHRGKAEFLASGGIKTPLDIVKALSLGAKAVGLSGQFLHMVLSDGPEKTAETVEAWKEQITTVMAMLGKKSVAELAQTDLFFQRDILDWCEMRGIDFRQYANRSTK

Radius of gyration: 15.36 Å; chains: 1; bounding box: 41×27×38 Å

Organism: NCBI:txid1076179